Protein AF-A0A9E2NEE9-F1 (afdb_monomer_lite)

Sequence (116 aa):
MSPKAWRWRVVLLTLLVITVLTLVMWMADAMGASRTLINAFFLVASIAGYALIGMVCRTSNYPDYFVAGRRIPAPFNGMATAADWMSAASFIGLTGLLLSEGLLGNGEHAGGMVYV

Secondary structure (DSSP, 8-state):
----HHHHHHHHHHHHHHHHHHHHHHHHHHTT--HHHHHHHHHHHHHHHHHHHHHHT----HHHHHHGGG-S-HHHHHHHHHHHH--HHHHHHHHHHHHHH-SS--SSS---GGG-

Structure (mmCIF, N/CA/C/O backbone):
data_AF-A0A9E2NEE9-F1
#
_entry.id   AF-A0A9E2NEE9-F1
#
loop_
_atom_site.group_PDB
_atom_site.id
_atom_site.type_symbol
_atom_site.label_atom_id
_atom_site.label_alt_id
_atom_site.label_comp_id
_atom_site.label_asym_id
_atom_site.label_entity_id
_atom_site.label_seq_id
_atom_site.pdbx_PDB_ins_code
_atom_site.Cartn_x
_atom_site.Cartn_y
_atom_site.Cartn_z
_atom_site.occupancy
_atom_site.B_iso_or_equiv
_atom_site.auth_seq_id
_atom_site.auth_comp_id
_atom_site.auth_asym_id
_atom_site.auth_atom_id
_atom_site.pdbx_PDB_model_num
ATOM 1 N N . MET A 1 1 ? 3.606 -13.435 25.336 1.00 50.03 1 MET A N 1
ATOM 2 C CA . MET A 1 1 ? 2.394 -13.263 24.499 1.00 50.03 1 MET A CA 1
ATOM 3 C C . MET A 1 1 ? 2.644 -13.969 23.172 1.00 50.03 1 MET A C 1
ATOM 5 O O . MET A 1 1 ? 3.488 -13.501 22.421 1.00 50.03 1 MET A O 1
ATOM 9 N N . SER A 1 2 ? 2.016 -15.119 22.901 1.00 54.81 2 SER A N 1
ATOM 10 C CA . SER A 1 2 ? 2.199 -15.796 21.609 1.00 54.81 2 SER A CA 1
ATOM 11 C C . SER A 1 2 ? 1.538 -14.961 20.501 1.00 54.81 2 SER A C 1
ATOM 13 O O . SER A 1 2 ? 0.390 -14.530 20.661 1.00 54.81 2 SER A O 1
ATOM 15 N N . PRO A 1 3 ? 2.223 -14.669 19.381 1.00 56.09 3 PRO A N 1
ATOM 16 C CA . PRO A 1 3 ? 1.563 -14.044 18.245 1.00 56.09 3 PRO A CA 1
ATOM 17 C C . PRO A 1 3 ? 0.429 -14.971 17.789 1.00 56.09 3 PRO A C 1
ATOM 19 O O . PRO A 1 3 ? 0.688 -16.100 17.377 1.00 56.09 3 PRO A O 1
ATOM 22 N N . LYS A 1 4 ? -0.836 -14.532 17.889 1.00 70.94 4 LYS A N 1
ATOM 23 C CA . LYS A 1 4 ? -1.980 -15.317 17.391 1.00 70.94 4 LYS A CA 1
ATOM 24 C C . LYS A 1 4 ? -1.709 -15.690 15.930 1.00 70.94 4 LYS A C 1
ATOM 26 O O . LYS A 1 4 ? -1.569 -14.794 15.098 1.00 70.94 4 LYS A O 1
ATOM 31 N N . ALA A 1 5 ? -1.671 -16.990 15.627 1.00 70.75 5 ALA A N 1
ATOM 32 C CA . ALA A 1 5 ? -1.327 -17.549 14.312 1.00 70.75 5 ALA A CA 1
ATOM 33 C C . ALA A 1 5 ? -2.109 -16.923 13.137 1.00 70.75 5 ALA A C 1
ATOM 35 O O . ALA A 1 5 ? -1.609 -16.855 12.019 1.00 70.75 5 ALA A O 1
ATOM 36 N N . TRP A 1 6 ? -3.306 -16.392 13.403 1.00 74.00 6 TRP A N 1
ATOM 37 C CA . TRP A 1 6 ? -4.105 -15.590 12.474 1.00 74.00 6 TRP A CA 1
ATOM 38 C C . TRP A 1 6 ? -3.338 -14.423 11.825 1.00 74.00 6 TRP A C 1
ATOM 40 O O . TRP A 1 6 ? -3.477 -14.193 10.629 1.00 74.00 6 TRP A O 1
ATOM 50 N N . ARG A 1 7 ? -2.491 -13.709 12.579 1.00 75.88 7 ARG A N 1
ATOM 51 C CA . ARG A 1 7 ? -1.750 -12.541 12.065 1.00 75.88 7 ARG A CA 1
ATOM 52 C C . ARG A 1 7 ? -0.741 -12.942 10.992 1.00 75.88 7 ARG A C 1
ATOM 54 O O . ARG A 1 7 ? -0.665 -12.297 9.955 1.00 75.88 7 ARG A O 1
ATOM 61 N N . TRP A 1 8 ? -0.026 -14.040 11.221 1.00 81.19 8 TRP A N 1
ATOM 62 C CA . TRP A 1 8 ? 0.914 -14.588 10.246 1.00 81.19 8 TRP A CA 1
ATOM 63 C C . TRP A 1 8 ? 0.205 -15.124 9.012 1.00 81.19 8 TRP A C 1
ATOM 65 O O . TRP A 1 8 ? 0.701 -14.932 7.913 1.00 81.19 8 TRP A O 1
ATOM 75 N N . ARG A 1 9 ? -0.991 -15.707 9.162 1.00 86.25 9 ARG A N 1
ATOM 76 C CA . ARG A 1 9 ? -1.807 -16.109 8.008 1.00 86.25 9 ARG A CA 1
ATOM 77 C C . ARG A 1 9 ? -2.167 -14.917 7.128 1.00 86.25 9 ARG A C 1
ATOM 79 O O . ARG A 1 9 ? -2.009 -15.021 5.924 1.00 86.25 9 ARG A O 1
ATOM 86 N N . VAL A 1 10 ? -2.589 -13.790 7.706 1.00 84.25 10 VAL A N 1
ATOM 87 C CA . VAL A 1 10 ? -2.891 -12.577 6.926 1.00 84.25 10 VAL A CA 1
ATOM 88 C C . VAL A 1 10 ? -1.645 -12.071 6.201 1.00 84.25 10 VAL A C 1
ATOM 90 O O . VAL A 1 10 ? -1.708 -11.844 5.003 1.00 84.25 10 VAL A O 1
ATOM 93 N N . VAL A 1 11 ? -0.503 -11.971 6.887 1.00 86.06 11 VAL A N 1
ATOM 94 C CA . VAL A 1 11 ? 0.760 -11.538 6.260 1.00 86.06 11 VAL A CA 1
ATOM 95 C C . VAL A 1 11 ? 1.162 -12.468 5.114 1.00 86.06 11 VAL A C 1
ATOM 97 O O . VAL A 1 11 ? 1.463 -12.000 4.022 1.00 86.06 11 VAL A O 1
ATOM 100 N N . LEU A 1 12 ? 1.124 -13.782 5.340 1.00 91.56 12 LEU A N 1
ATOM 101 C CA . LEU A 1 12 ? 1.467 -14.780 4.328 1.00 91.56 12 LEU A CA 1
ATOM 102 C C . LEU A 1 12 ? 0.497 -14.756 3.146 1.00 91.56 12 LEU A C 1
ATOM 104 O O . LEU A 1 12 ? 0.938 -14.890 2.012 1.00 91.56 12 LEU A O 1
ATOM 108 N N . LEU A 1 13 ? -0.799 -14.545 3.390 1.00 92.94 13 LEU A N 1
ATOM 109 C CA . LEU A 1 13 ? -1.793 -14.381 2.330 1.00 92.94 13 LEU A CA 1
ATOM 110 C C . LEU A 1 13 ? -1.526 -13.118 1.512 1.00 92.94 13 LEU A C 1
ATOM 112 O O . LEU A 1 13 ? -1.553 -13.186 0.289 1.00 92.94 13 LEU A O 1
ATOM 116 N N . THR A 1 14 ? -1.220 -11.988 2.153 1.00 89.94 14 THR A N 1
ATOM 117 C CA . THR A 1 14 ? -0.886 -10.749 1.439 1.00 89.94 14 THR A CA 1
ATOM 118 C C . THR A 1 14 ? 0.374 -10.919 0.594 1.00 89.94 14 THR A C 1
ATOM 120 O O . THR A 1 14 ? 0.380 -10.543 -0.575 1.00 89.94 14 THR A O 1
ATOM 123 N N . LEU A 1 15 ? 1.424 -11.531 1.151 1.00 93.75 15 LEU A N 1
ATOM 124 C CA . LEU A 1 15 ? 2.655 -11.823 0.412 1.00 93.75 15 LEU A CA 1
ATOM 125 C C . LEU A 1 15 ? 2.390 -12.767 -0.764 1.00 93.75 15 LEU A C 1
ATOM 127 O O . LEU A 1 15 ? 2.827 -12.481 -1.873 1.00 93.75 15 LEU A O 1
ATOM 131 N N . LEU A 1 16 ? 1.614 -13.833 -0.549 1.00 96.06 16 LEU A N 1
ATOM 132 C CA . LEU A 1 16 ? 1.218 -14.762 -1.604 1.00 96.06 16 LEU A CA 1
ATOM 133 C C . LEU A 1 16 ? 0.449 -14.049 -2.720 1.00 96.06 16 LEU A C 1
ATOM 135 O O . LEU A 1 16 ? 0.753 -14.265 -3.887 1.00 96.06 16 LEU A O 1
ATOM 139 N N . VAL A 1 17 ? -0.511 -13.184 -2.385 1.00 95.31 17 VAL A N 1
ATOM 140 C CA . VAL A 1 17 ? -1.277 -12.409 -3.375 1.00 95.31 17 VAL A CA 1
ATOM 141 C C . VAL A 1 17 ? -0.357 -11.504 -4.190 1.00 95.31 17 VAL A C 1
ATOM 143 O O . VAL A 1 17 ? -0.481 -11.478 -5.411 1.00 95.31 17 VAL A O 1
ATOM 146 N N . ILE A 1 18 ? 0.589 -10.810 -3.548 1.00 94.06 18 ILE A N 1
ATOM 147 C CA . ILE A 1 18 ? 1.564 -9.965 -4.252 1.00 94.06 18 ILE A CA 1
ATOM 148 C C . ILE A 1 18 ? 2.426 -10.817 -5.187 1.00 94.06 18 ILE A C 1
ATOM 150 O O . ILE A 1 18 ? 2.566 -10.474 -6.357 1.00 94.06 18 ILE A O 1
ATOM 154 N N . THR A 1 19 ? 2.962 -11.943 -4.712 1.00 95.75 19 THR A N 1
ATOM 155 C CA . THR A 1 19 ? 3.790 -12.839 -5.532 1.00 95.75 19 THR A CA 1
ATOM 156 C C . THR A 1 19 ? 3.010 -13.439 -6.699 1.00 95.75 19 THR A C 1
ATOM 158 O O . THR A 1 19 ? 3.514 -13.504 -7.815 1.00 95.75 19 THR A O 1
ATOM 161 N N . VAL A 1 20 ? 1.767 -13.865 -6.482 1.00 96.81 20 VAL A N 1
ATOM 162 C CA . VAL A 1 20 ? 0.921 -14.387 -7.561 1.00 96.81 20 VAL A CA 1
ATOM 163 C C . VAL A 1 20 ? 0.627 -13.287 -8.576 1.00 96.81 20 VAL A C 1
ATOM 165 O O . VAL A 1 20 ? 0.759 -13.521 -9.774 1.00 96.81 20 VAL A O 1
ATOM 168 N N . LEU A 1 21 ? 0.288 -12.080 -8.120 1.00 94.88 21 LEU A N 1
ATOM 169 C CA . LEU A 1 21 ? 0.030 -10.947 -9.003 1.00 94.88 21 LEU A CA 1
ATOM 170 C C . LEU A 1 21 ? 1.249 -10.623 -9.872 1.00 94.88 21 LEU A C 1
ATOM 172 O O . LEU A 1 21 ? 1.101 -10.451 -11.081 1.00 94.88 21 LEU A O 1
ATOM 176 N N . THR A 1 22 ? 2.450 -10.573 -9.290 1.00 93.75 22 THR A N 1
ATOM 177 C CA . THR A 1 22 ? 3.672 -10.287 -10.053 1.00 93.75 22 THR A CA 1
ATOM 178 C C . THR A 1 22 ? 3.983 -11.387 -11.061 1.00 93.75 22 THR A C 1
ATOM 180 O O . THR A 1 22 ? 4.337 -11.067 -12.193 1.00 93.75 22 THR A O 1
ATOM 183 N N . LEU A 1 23 ? 3.791 -12.661 -10.708 1.00 96.31 23 LEU A N 1
ATOM 184 C CA . LEU A 1 23 ? 3.970 -13.782 -11.637 1.00 96.31 23 LEU A CA 1
ATOM 185 C C . LEU A 1 23 ? 2.963 -13.747 -12.792 1.00 96.31 23 LEU A C 1
ATOM 187 O O . LEU A 1 23 ? 3.338 -14.009 -13.932 1.00 96.31 23 LEU A O 1
ATOM 191 N N . VAL A 1 24 ? 1.706 -13.387 -12.521 1.00 95.44 24 VAL A N 1
ATOM 192 C CA . VAL A 1 24 ? 0.679 -13.232 -13.563 1.00 95.44 24 VAL A CA 1
ATOM 193 C C . VAL A 1 24 ? 1.032 -12.082 -14.504 1.00 95.44 24 VAL A C 1
ATOM 195 O O . VAL A 1 24 ? 0.938 -12.246 -15.718 1.00 95.44 24 VAL A O 1
ATOM 198 N N . MET A 1 25 ? 1.477 -10.940 -13.975 1.00 94.25 25 MET A N 1
ATOM 199 C CA . MET A 1 25 ? 1.884 -9.801 -14.807 1.00 94.25 25 MET A CA 1
ATOM 200 C C . MET A 1 25 ? 3.149 -10.102 -15.614 1.00 94.25 25 MET A C 1
ATOM 202 O O . MET A 1 25 ? 3.226 -9.741 -16.784 1.00 94.25 25 MET A O 1
ATOM 206 N N . TRP A 1 26 ? 4.112 -10.808 -15.021 1.00 94.25 26 TRP A N 1
ATOM 207 C CA . TRP A 1 26 ? 5.304 -11.274 -15.724 1.00 94.25 26 TRP A CA 1
ATOM 208 C C . TRP A 1 26 ? 4.955 -12.251 -16.852 1.00 94.25 26 TRP A C 1
ATOM 210 O O . TRP A 1 26 ? 5.465 -12.116 -17.960 1.00 94.25 26 TRP A O 1
ATOM 220 N N . MET A 1 27 ? 4.037 -13.189 -16.607 1.00 95.25 27 MET A N 1
ATOM 221 C CA . MET A 1 27 ? 3.539 -14.093 -17.644 1.00 95.25 27 MET A CA 1
ATOM 222 C C . MET A 1 27 ? 2.815 -13.327 -18.757 1.00 95.25 27 MET A C 1
ATOM 224 O O . MET A 1 27 ? 3.022 -13.615 -19.931 1.00 95.25 27 MET A O 1
ATOM 228 N N . ALA A 1 28 ? 1.998 -12.329 -18.410 1.00 93.75 28 ALA A N 1
ATOM 229 C CA . ALA A 1 28 ? 1.323 -11.491 -19.396 1.00 93.75 28 ALA A CA 1
ATOM 230 C C . ALA A 1 28 ? 2.329 -10.751 -20.297 1.00 93.75 28 ALA A C 1
ATOM 232 O O . ALA A 1 28 ? 2.162 -10.749 -21.516 1.00 93.75 28 ALA A O 1
ATOM 233 N N . ASP A 1 29 ? 3.395 -10.189 -19.721 1.00 94.38 29 ASP A N 1
ATOM 234 C CA . ASP A 1 29 ? 4.494 -9.568 -20.475 1.00 94.38 29 ASP A CA 1
ATOM 235 C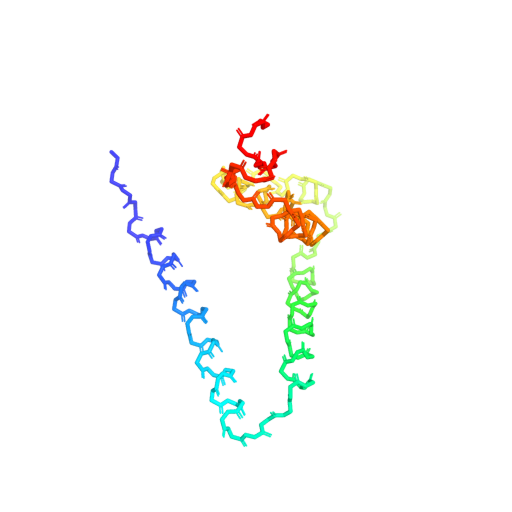 C . ASP A 1 29 ? 5.212 -10.594 -21.373 1.00 94.38 29 ASP A C 1
ATOM 237 O O . ASP A 1 29 ? 5.414 -10.347 -22.562 1.00 94.38 29 ASP A O 1
ATOM 241 N N . ALA A 1 30 ? 5.494 -11.796 -20.854 1.00 93.31 30 ALA A N 1
ATOM 242 C CA . ALA A 1 30 ? 6.114 -12.886 -21.614 1.00 93.31 30 ALA A CA 1
ATOM 243 C C . ALA A 1 30 ? 5.244 -13.382 -22.786 1.00 93.31 30 ALA A C 1
ATOM 245 O O . ALA A 1 30 ? 5.770 -13.802 -23.816 1.00 93.31 30 ALA A O 1
ATOM 246 N N . MET A 1 31 ? 3.918 -13.300 -22.657 1.00 95.19 31 MET A N 1
ATOM 247 C CA . MET A 1 31 ? 2.952 -13.602 -23.720 1.00 95.19 31 MET A CA 1
ATOM 248 C C . MET A 1 31 ? 2.782 -12.453 -24.733 1.00 95.19 31 MET A C 1
ATOM 250 O O . MET A 1 31 ? 1.960 -12.560 -25.644 1.00 95.19 31 MET A O 1
ATOM 254 N N . GLY A 1 32 ? 3.546 -11.364 -24.600 1.00 92.94 32 GLY A N 1
ATOM 255 C C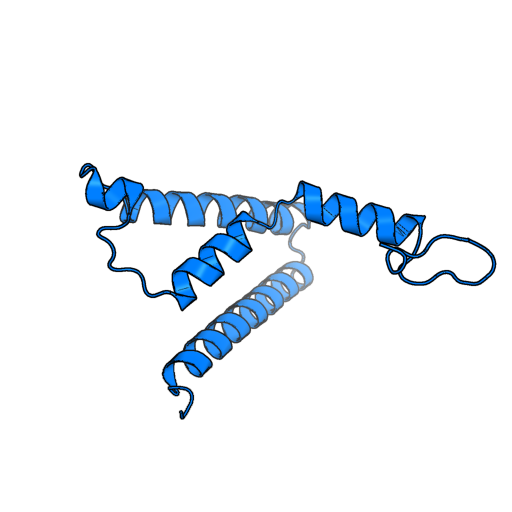A . GLY A 1 32 ? 3.532 -10.227 -25.520 1.00 92.94 32 GLY A CA 1
ATOM 256 C C . GLY A 1 32 ? 2.492 -9.152 -25.193 1.00 92.94 32 GLY A C 1
ATOM 257 O O . GLY A 1 32 ? 2.141 -8.365 -26.076 1.00 92.94 32 GLY A O 1
ATOM 258 N N . ALA A 1 33 ? 1.976 -9.095 -23.958 1.00 91.81 33 ALA A N 1
ATOM 259 C CA . ALA A 1 33 ? 1.109 -7.995 -23.540 1.00 91.81 33 ALA A CA 1
ATOM 260 C C . ALA A 1 33 ? 1.844 -6.649 -23.641 1.00 91.81 33 ALA A C 1
ATOM 262 O O . ALA A 1 33 ? 3.030 -6.528 -23.341 1.00 91.81 33 ALA A O 1
ATOM 263 N N . SER A 1 34 ? 1.132 -5.600 -24.056 1.00 93.56 34 SER A N 1
AT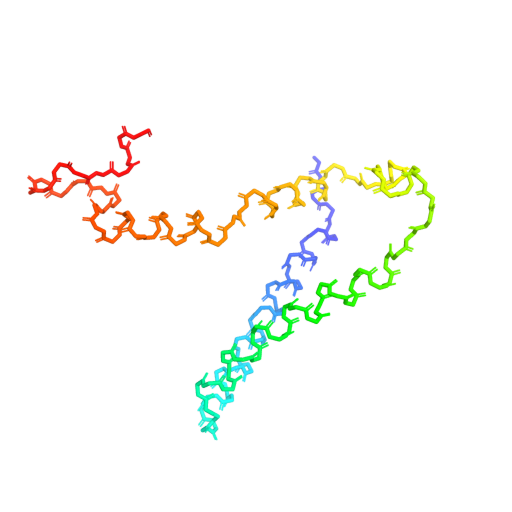OM 264 C CA . SER A 1 34 ? 1.747 -4.281 -24.172 1.00 93.56 34 SER A CA 1
ATOM 265 C C . SER A 1 34 ? 2.036 -3.685 -22.791 1.00 93.56 34 SER A C 1
ATOM 267 O O . SER A 1 34 ? 1.210 -3.742 -21.876 1.00 93.56 34 SER A O 1
ATOM 269 N N . ARG A 1 35 ? 3.193 -3.024 -22.656 1.00 91.44 35 ARG A N 1
ATOM 270 C CA . ARG A 1 35 ? 3.591 -2.309 -21.427 1.00 91.44 35 ARG A CA 1
ATOM 271 C C . ARG A 1 35 ? 2.534 -1.296 -20.982 1.00 91.44 35 ARG A C 1
ATOM 273 O O . ARG A 1 35 ? 2.289 -1.133 -19.792 1.00 91.44 35 ARG A O 1
ATOM 280 N N . THR A 1 36 ? 1.872 -0.647 -21.941 1.00 93.88 36 THR A N 1
ATOM 281 C CA . THR A 1 36 ? 0.770 0.285 -21.676 1.00 93.88 36 THR A CA 1
ATOM 282 C C . THR A 1 36 ? -0.400 -0.401 -20.982 1.00 93.88 36 THR A C 1
ATOM 284 O O . THR A 1 36 ? -0.954 0.168 -20.047 1.00 93.88 36 THR A O 1
ATOM 287 N N . LEU A 1 37 ? -0.763 -1.618 -21.396 1.00 92.75 37 LEU A N 1
ATOM 288 C CA . LEU A 1 37 ? -1.867 -2.366 -20.796 1.00 92.75 37 LEU A CA 1
ATOM 289 C C . LEU A 1 37 ? -1.524 -2.800 -19.368 1.00 92.75 37 LEU A C 1
ATOM 291 O O . LEU A 1 37 ? -2.352 -2.637 -18.476 1.00 92.75 37 LEU A O 1
ATOM 295 N N . ILE A 1 38 ? -0.292 -3.258 -19.132 1.00 92.69 38 ILE A N 1
ATOM 296 C CA . ILE A 1 38 ? 0.190 -3.611 -17.787 1.00 92.69 38 ILE A CA 1
ATOM 297 C C . ILE A 1 38 ? 0.152 -2.383 -16.863 1.00 92.69 38 ILE A C 1
ATOM 299 O O . ILE A 1 38 ? -0.402 -2.446 -15.766 1.00 92.69 38 ILE A O 1
ATOM 303 N N . ASN A 1 39 ? 0.662 -1.236 -17.317 1.00 92.94 39 ASN A N 1
ATOM 304 C CA . ASN A 1 39 ? 0.636 0.004 -16.535 1.00 92.94 39 ASN A CA 1
ATOM 305 C C . ASN A 1 39 ? -0.799 0.489 -16.271 1.00 92.94 39 ASN A C 1
ATOM 307 O O . ASN A 1 39 ? -1.137 0.870 -15.148 1.00 92.94 39 ASN A O 1
ATOM 311 N N . ALA A 1 40 ? -1.659 0.446 -17.292 1.00 94.50 40 ALA A N 1
ATOM 312 C CA . ALA A 1 40 ? -3.062 0.820 -17.170 1.00 94.50 40 ALA A CA 1
ATOM 313 C C . ALA A 1 40 ? -3.810 -0.096 -16.194 1.00 94.50 40 ALA A C 1
ATOM 315 O O . ALA A 1 40 ? -4.637 0.389 -15.426 1.00 94.50 40 ALA A O 1
ATOM 316 N N . PHE A 1 41 ? -3.491 -1.393 -16.170 1.00 94.69 41 PHE A N 1
ATOM 317 C CA . PHE A 1 41 ? -4.065 -2.334 -15.215 1.00 94.69 41 PHE A CA 1
ATOM 318 C C . PHE A 1 41 ? -3.784 -1.907 -13.771 1.00 94.69 41 PHE A C 1
ATOM 320 O O . PHE A 1 41 ? -4.727 -1.799 -12.992 1.00 94.69 41 PHE A O 1
ATOM 327 N N . PHE A 1 42 ? -2.535 -1.591 -13.411 1.00 92.94 42 PHE A N 1
ATOM 328 C CA . PHE A 1 42 ? -2.212 -1.157 -12.043 1.00 92.94 42 PHE A CA 1
ATOM 329 C C . PHE A 1 42 ? -2.929 0.141 -11.647 1.00 92.94 42 PHE A C 1
ATOM 331 O O . PHE A 1 42 ? -3.420 0.262 -10.520 1.00 92.94 42 PHE A O 1
ATOM 338 N N . LEU A 1 43 ? -3.042 1.092 -12.576 1.00 94.00 43 LEU A N 1
ATOM 339 C CA . LEU A 1 43 ? -3.765 2.343 -12.349 1.00 94.00 43 LEU A CA 1
ATOM 340 C C . LEU A 1 43 ? -5.271 2.110 -12.152 1.00 94.00 43 LEU A C 1
ATOM 342 O O . LEU A 1 43 ? -5.859 2.577 -11.180 1.00 94.00 43 LEU A O 1
ATOM 346 N N . VAL A 1 44 ? -5.908 1.378 -13.064 1.00 96.50 44 VAL A N 1
ATOM 347 C CA . VAL A 1 44 ? -7.360 1.166 -13.030 1.00 96.50 44 VAL A CA 1
ATOM 348 C C . VAL A 1 44 ? -7.750 0.250 -11.875 1.00 96.50 44 VAL A C 1
ATOM 350 O O . VAL A 1 44 ? -8.719 0.541 -11.177 1.00 96.50 44 VAL A O 1
ATOM 353 N N . ALA A 1 45 ? -6.993 -0.821 -11.627 1.00 94.88 45 ALA A N 1
ATOM 354 C CA . ALA A 1 45 ? -7.275 -1.761 -10.546 1.00 94.88 45 ALA A CA 1
ATOM 355 C C . ALA A 1 45 ? -7.209 -1.089 -9.168 1.00 94.88 45 ALA A C 1
ATOM 357 O O . ALA A 1 45 ? -8.063 -1.352 -8.322 1.00 94.88 45 ALA A O 1
ATOM 358 N N . SER A 1 46 ? -6.242 -0.193 -8.945 1.00 92.56 46 SER A N 1
ATOM 359 C CA . SER A 1 46 ? -6.134 0.542 -7.679 1.00 92.56 46 SER A CA 1
ATOM 360 C C . SER A 1 46 ? -7.302 1.513 -7.474 1.00 92.56 46 SER A C 1
ATOM 362 O O . SER A 1 46 ? -7.946 1.471 -6.423 1.00 92.56 46 SER A O 1
ATOM 364 N N . ILE A 1 47 ? -7.651 2.314 -8.486 1.00 96.12 47 ILE A N 1
ATOM 365 C CA . ILE A 1 47 ? -8.810 3.223 -8.429 1.00 96.12 47 ILE A CA 1
ATOM 366 C C . ILE A 1 47 ? -10.111 2.440 -8.206 1.00 96.12 47 ILE A C 1
ATOM 368 O O . ILE A 1 47 ? -10.888 2.767 -7.307 1.00 96.12 47 ILE A O 1
ATOM 372 N N . ALA A 1 48 ? -10.340 1.389 -8.996 1.00 97.12 48 ALA A N 1
ATOM 373 C CA . ALA A 1 48 ? -11.538 0.562 -8.901 1.00 97.12 48 ALA A CA 1
ATOM 374 C C . ALA A 1 48 ? -11.644 -0.133 -7.536 1.00 97.12 48 ALA A C 1
ATOM 376 O O . ALA A 1 48 ? -12.732 -0.189 -6.963 1.00 97.12 48 ALA A O 1
ATOM 377 N N . GLY A 1 49 ? -10.522 -0.609 -6.988 1.00 95.75 49 GLY A N 1
ATOM 378 C CA . GLY A 1 49 ? -10.464 -1.209 -5.657 1.00 95.75 49 GLY A CA 1
ATOM 379 C C . GLY A 1 49 ? -10.926 -0.241 -4.568 1.00 95.75 49 GLY A C 1
ATOM 380 O O . GLY A 1 49 ? -11.826 -0.573 -3.795 1.00 95.75 49 GLY A O 1
ATOM 381 N N . TYR A 1 50 ? -10.382 0.979 -4.540 1.00 93.62 50 TYR A N 1
ATOM 382 C CA . TYR A 1 50 ? -10.796 1.990 -3.560 1.00 93.62 50 TYR A CA 1
ATOM 383 C C . TYR A 1 50 ? -12.245 2.442 -3.752 1.00 93.62 50 TYR A C 1
ATOM 385 O O . TYR A 1 50 ? -12.976 2.575 -2.768 1.00 93.62 50 TYR A O 1
ATOM 393 N N . ALA A 1 51 ? -12.692 2.618 -4.997 1.00 96.44 51 ALA A N 1
ATOM 394 C CA . ALA A 1 51 ? -14.079 2.961 -5.294 1.00 96.44 51 ALA A CA 1
ATOM 395 C C . ALA A 1 51 ? -15.053 1.873 -4.811 1.00 96.44 51 ALA A C 1
ATOM 397 O O . ALA A 1 51 ? -16.066 2.184 -4.181 1.00 96.44 51 ALA A O 1
ATOM 398 N N . LEU A 1 52 ? -14.730 0.597 -5.042 1.00 97.56 52 LEU A N 1
ATOM 399 C CA . LEU A 1 52 ? -15.533 -0.534 -4.580 1.00 97.56 52 LEU A CA 1
ATOM 400 C C . LEU A 1 52 ? -15.603 -0.585 -3.049 1.00 97.56 52 LEU A C 1
ATOM 402 O O . LEU A 1 52 ? -16.695 -0.727 -2.498 1.00 97.56 52 LEU A O 1
ATOM 406 N N . ILE A 1 53 ? -14.466 -0.418 -2.364 1.00 94.69 53 ILE A N 1
ATOM 407 C CA . ILE A 1 53 ? -14.422 -0.357 -0.895 1.00 94.69 53 ILE A CA 1
ATOM 408 C C . ILE A 1 53 ? -15.298 0.796 -0.391 1.00 94.69 53 ILE A C 1
ATOM 410 O O . ILE A 1 53 ? -16.112 0.590 0.505 1.00 94.69 53 ILE A O 1
ATOM 414 N N . GLY A 1 54 ? -15.193 1.984 -0.992 1.00 93.88 54 GLY A N 1
ATOM 415 C CA . GLY A 1 54 ? -16.018 3.141 -0.636 1.00 93.88 54 GLY A CA 1
ATOM 416 C C . GLY A 1 54 ? -17.517 2.893 -0.830 1.00 93.88 54 GLY A C 1
ATOM 417 O O . GLY A 1 54 ? -18.314 3.244 0.039 1.00 93.88 54 GLY A O 1
ATOM 418 N N . MET A 1 55 ? -17.912 2.234 -1.924 1.00 95.81 55 MET A N 1
ATOM 419 C CA . MET A 1 55 ? -19.316 1.895 -2.178 1.00 95.81 55 MET A CA 1
ATOM 420 C C . MET A 1 55 ? -19.871 0.873 -1.181 1.00 95.81 55 MET A C 1
ATOM 422 O O . MET A 1 55 ? -20.998 1.037 -0.712 1.00 95.81 55 MET A O 1
ATOM 426 N N . VAL A 1 56 ? -19.096 -0.161 -0.838 1.00 95.94 56 VAL A N 1
ATOM 427 C CA . VAL A 1 56 ? -19.512 -1.204 0.118 1.00 95.94 56 VAL A CA 1
ATOM 428 C C . VAL A 1 56 ? -19.535 -0.671 1.554 1.00 95.94 56 VAL A C 1
ATOM 430 O O . VAL A 1 56 ? -20.431 -1.017 2.321 1.00 95.94 56 VAL A O 1
ATOM 433 N N . CYS A 1 57 ? -18.594 0.202 1.914 1.00 92.94 57 CYS A N 1
ATOM 434 C CA . CYS A 1 57 ? -18.446 0.749 3.265 1.00 92.94 57 CYS A CA 1
ATOM 435 C C . CYS A 1 57 ? -19.192 2.078 3.491 1.00 92.94 57 CYS A C 1
ATOM 437 O O . CYS A 1 57 ? -18.980 2.726 4.519 1.00 92.94 57 CYS A O 1
ATOM 439 N N . ARG A 1 58 ? -20.052 2.509 2.558 1.00 93.44 58 ARG A N 1
ATOM 440 C CA . ARG A 1 58 ? -20.787 3.780 2.663 1.00 93.44 58 ARG A CA 1
ATOM 441 C C . ARG A 1 58 ? -21.677 3.822 3.913 1.00 93.44 58 ARG A C 1
ATOM 443 O O . ARG A 1 58 ? -22.374 2.859 4.222 1.00 93.44 58 ARG A O 1
ATOM 450 N N . THR A 1 59 ? -21.701 4.960 4.605 1.00 93.69 59 THR A N 1
ATOM 451 C CA . THR A 1 59 ? -22.533 5.175 5.801 1.00 93.69 59 THR A CA 1
ATOM 452 C C . THR A 1 59 ? -23.105 6.590 5.838 1.00 93.69 59 THR A C 1
ATOM 454 O O . THR A 1 59 ? -22.472 7.533 5.370 1.00 93.69 59 THR A O 1
ATOM 457 N N . SER A 1 60 ? -24.308 6.729 6.398 1.00 93.19 60 SER A N 1
ATOM 458 C CA . SER A 1 60 ? -24.999 8.010 6.624 1.00 93.19 60 SER A CA 1
ATOM 459 C C . SER A 1 60 ? -24.944 8.458 8.090 1.00 93.19 60 SER A C 1
ATOM 461 O O . SER A 1 60 ? -25.400 9.549 8.421 1.00 93.19 60 SER A O 1
ATOM 463 N N . ASN A 1 61 ? -24.406 7.618 8.980 1.00 94.94 61 ASN A N 1
ATOM 464 C CA . ASN A 1 61 ? -24.361 7.881 10.414 1.00 94.94 61 ASN A CA 1
ATOM 465 C C . ASN A 1 61 ? -23.072 8.619 10.789 1.00 94.94 61 ASN A C 1
ATOM 467 O O . ASN A 1 61 ? -21.973 8.116 10.556 1.00 94.94 61 ASN A O 1
ATOM 471 N N . TYR A 1 62 ? -23.201 9.757 11.474 1.00 94.06 62 TYR A N 1
ATOM 472 C CA . TYR A 1 62 ? -22.069 10.566 11.945 1.00 94.06 62 TYR A CA 1
ATOM 473 C C . TYR A 1 62 ? -21.002 9.771 12.738 1.00 94.06 62 TYR A C 1
ATOM 475 O O . TYR A 1 62 ? -19.825 9.831 12.375 1.00 94.06 62 TYR A O 1
ATOM 483 N N . PRO A 1 63 ? -21.343 8.979 13.780 1.00 92.88 63 PRO A N 1
ATOM 484 C CA . PRO A 1 63 ? -20.327 8.247 14.544 1.00 92.88 63 PRO A CA 1
ATOM 485 C C . PRO A 1 63 ? -19.631 7.140 13.735 1.00 92.88 63 PRO A C 1
ATOM 487 O O . PRO A 1 63 ? -18.476 6.807 14.005 1.00 92.88 63 PRO A O 1
ATOM 490 N N . ASP A 1 64 ? -20.293 6.575 12.727 1.00 92.50 64 ASP A N 1
ATOM 491 C CA . ASP A 1 64 ? -19.665 5.600 11.834 1.00 92.50 64 ASP A CA 1
ATOM 492 C C . ASP A 1 64 ? -18.753 6.273 10.809 1.00 92.50 64 ASP A C 1
ATOM 494 O O . ASP A 1 64 ? -17.711 5.714 10.481 1.00 92.50 64 ASP A O 1
ATOM 498 N N . TYR A 1 65 ? -19.116 7.471 10.346 1.00 92.44 65 TYR A N 1
ATOM 499 C CA . TYR A 1 65 ? -18.346 8.229 9.364 1.00 92.44 65 TYR A CA 1
ATOM 500 C C . TYR A 1 65 ? -17.022 8.757 9.935 1.00 92.44 65 TYR A C 1
ATOM 502 O O . TYR A 1 65 ? -15.982 8.614 9.302 1.00 92.44 65 TYR A O 1
ATOM 510 N N . PHE A 1 66 ? -17.035 9.327 11.147 1.00 92.00 66 PHE A N 1
ATOM 511 C CA . PHE A 1 66 ? -15.843 9.977 11.714 1.00 92.00 66 PHE A CA 1
ATOM 512 C C . PHE A 1 66 ? -14.951 9.055 12.544 1.00 92.00 66 PHE A C 1
ATOM 514 O O . PHE A 1 66 ? -13.736 9.228 12.558 1.00 92.00 66 PHE A O 1
ATOM 521 N N . VAL A 1 67 ? -15.532 8.100 13.277 1.00 92.50 67 VAL A N 1
ATOM 522 C CA . VAL A 1 67 ? -14.770 7.268 14.228 1.00 92.50 67 VAL A CA 1
ATOM 523 C C . VAL A 1 67 ? -14.981 5.772 14.022 1.00 92.50 67 VAL A C 1
ATOM 525 O O . VAL A 1 67 ? -14.567 4.978 14.870 1.00 92.50 67 VAL A O 1
ATOM 528 N N . ALA A 1 68 ? -15.649 5.374 12.933 1.00 92.56 68 ALA A N 1
ATOM 529 C CA . ALA A 1 68 ? -16.007 3.985 12.649 1.00 92.56 68 ALA A CA 1
ATOM 530 C C . ALA A 1 68 ? -16.665 3.291 13.858 1.00 92.56 68 ALA A C 1
ATOM 532 O O . ALA A 1 68 ? -16.363 2.137 14.164 1.00 92.56 68 ALA A O 1
ATOM 533 N N . GLY A 1 69 ? -17.492 4.010 14.626 1.00 91.94 69 GLY A N 1
ATOM 534 C CA . GLY A 1 69 ? -18.121 3.488 15.845 1.00 91.94 69 GLY A CA 1
ATOM 535 C C . GLY A 1 69 ? -17.135 2.956 16.899 1.00 91.94 69 GLY A C 1
ATOM 536 O O . GLY A 1 69 ? -17.516 2.130 17.723 1.00 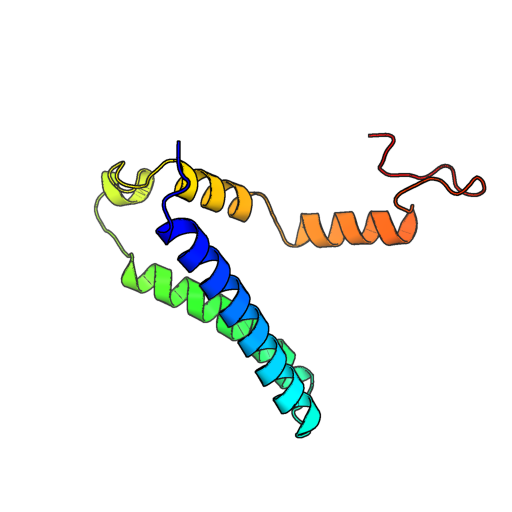91.94 69 GLY A O 1
ATOM 537 N N . ARG A 1 70 ? -15.859 3.377 16.859 1.00 92.81 70 ARG A N 1
ATOM 538 C CA . ARG A 1 70 ? -14.772 2.953 17.767 1.00 92.81 70 ARG A CA 1
ATOM 539 C C . ARG A 1 70 ? -14.526 1.437 17.797 1.00 92.81 70 ARG A C 1
ATOM 541 O O . ARG A 1 70 ? -13.977 0.918 18.767 1.00 92.81 70 ARG A O 1
ATOM 548 N N . ARG A 1 71 ? -14.907 0.725 16.730 1.00 91.88 71 ARG A N 1
ATOM 549 C CA . ARG A 1 71 ? -14.809 -0.744 16.645 1.00 91.88 71 ARG A CA 1
ATOM 550 C C . ARG A 1 71 ? -13.484 -1.259 16.078 1.00 91.88 71 ARG A C 1
ATOM 552 O O . ARG A 1 71 ? -13.214 -2.451 16.167 1.00 91.88 71 ARG A O 1
ATOM 559 N N . ILE A 1 72 ? -12.670 -0.388 15.473 1.00 90.75 72 ILE A N 1
ATOM 560 C CA . ILE A 1 72 ? -11.426 -0.776 14.797 1.00 90.75 72 ILE A CA 1
ATOM 561 C C . ILE A 1 72 ? -10.289 -0.950 15.822 1.00 90.75 72 ILE A C 1
ATOM 563 O O . ILE A 1 72 ? -9.963 0.005 16.531 1.00 90.75 72 ILE A O 1
ATOM 567 N N . PRO A 1 73 ? -9.650 -2.134 15.908 1.00 90.94 73 PRO A N 1
ATOM 568 C CA . PRO A 1 73 ? -8.535 -2.362 16.826 1.00 90.94 73 PRO A CA 1
ATOM 569 C C . PRO A 1 73 ? -7.291 -1.523 16.492 1.00 90.94 73 PRO A C 1
ATOM 571 O O . PRO A 1 73 ? -6.983 -1.285 15.323 1.00 90.94 73 PRO A O 1
ATOM 574 N N . ALA A 1 74 ? -6.507 -1.172 17.518 1.00 90.88 74 ALA A N 1
ATOM 575 C CA . ALA A 1 74 ? -5.320 -0.315 17.395 1.00 90.88 74 ALA A CA 1
ATOM 576 C C . ALA A 1 74 ? -4.316 -0.719 16.287 1.00 90.88 74 ALA A C 1
ATOM 578 O O . ALA A 1 74 ? -3.870 0.173 15.569 1.00 90.88 74 ALA A O 1
ATOM 579 N N . PRO A 1 75 ? -3.990 -2.012 16.059 1.00 88.44 75 PRO A N 1
ATOM 580 C CA . PRO A 1 75 ? -3.068 -2.386 14.984 1.00 88.44 75 PRO A CA 1
ATOM 581 C C . PRO A 1 75 ? -3.559 -2.010 13.580 1.00 88.44 75 PRO A C 1
ATOM 583 O O . PRO A 1 75 ? -2.751 -1.642 12.735 1.00 88.44 75 PRO A O 1
ATOM 586 N N . PHE A 1 76 ? -4.869 -2.087 13.322 1.00 88.56 76 PHE A N 1
ATOM 587 C CA . PHE A 1 76 ? -5.437 -1.734 12.017 1.00 88.56 76 PHE A CA 1
ATOM 588 C C . PHE A 1 76 ? -5.476 -0.222 11.810 1.00 88.56 76 PHE A C 1
ATOM 590 O O . PHE A 1 76 ? -5.158 0.235 10.719 1.00 88.56 76 PHE A O 1
ATOM 597 N N . ASN A 1 77 ? -5.771 0.547 12.864 1.00 91.62 77 ASN A N 1
ATOM 598 C CA . ASN A 1 77 ? -5.653 2.006 12.814 1.00 91.62 77 ASN A CA 1
ATOM 599 C C . ASN A 1 77 ? -4.206 2.433 12.545 1.00 91.62 77 ASN A C 1
ATOM 601 O O . ASN A 1 77 ? -3.978 3.267 11.683 1.00 91.62 77 ASN A O 1
ATOM 605 N N . GLY A 1 78 ? -3.225 1.805 13.206 1.00 92.00 78 GLY A N 1
ATOM 606 C CA . GLY A 1 78 ? -1.808 2.070 12.943 1.00 92.00 78 GLY A CA 1
ATOM 607 C C . GLY A 1 78 ? -1.403 1.784 11.492 1.00 92.00 78 GLY A C 1
ATOM 608 O O . GLY A 1 78 ? -0.691 2.584 10.895 1.00 92.00 78 GLY A O 1
ATOM 609 N N . MET A 1 79 ? -1.895 0.689 10.897 1.00 90.31 79 MET A N 1
ATOM 610 C CA . MET A 1 79 ? -1.670 0.396 9.472 1.00 90.31 79 MET A CA 1
ATOM 611 C C . MET A 1 79 ? -2.337 1.425 8.553 1.00 90.31 79 MET A C 1
ATOM 613 O O . MET A 1 79 ? -1.720 1.841 7.578 1.00 90.31 79 MET A O 1
ATOM 617 N N . ALA A 1 80 ? -3.562 1.857 8.865 1.00 90.56 80 ALA A N 1
ATOM 618 C CA . ALA A 1 80 ? -4.255 2.890 8.098 1.00 90.56 80 ALA A CA 1
ATOM 619 C C . ALA A 1 80 ? -3.509 4.234 8.156 1.00 90.56 80 ALA A C 1
ATOM 621 O O . ALA A 1 80 ? -3.282 4.842 7.117 1.00 90.56 80 ALA A O 1
ATOM 622 N N . THR A 1 81 ? -3.051 4.655 9.339 1.00 92.19 81 THR A N 1
ATOM 623 C CA . THR A 1 81 ? -2.235 5.868 9.501 1.00 92.19 81 THR A CA 1
ATOM 624 C C . THR A 1 81 ? -0.901 5.760 8.765 1.00 92.19 81 THR A C 1
ATOM 626 O O . THR A 1 81 ? -0.500 6.709 8.105 1.00 92.19 81 THR A O 1
ATOM 629 N N . ALA A 1 82 ? -0.217 4.613 8.834 1.00 90.00 82 ALA A N 1
ATOM 630 C CA . ALA A 1 82 ? 1.034 4.411 8.103 1.00 90.00 82 ALA A CA 1
ATOM 631 C C . ALA A 1 82 ? 0.834 4.472 6.578 1.00 90.00 82 ALA A C 1
ATOM 633 O O . ALA A 1 82 ? 1.685 5.007 5.872 1.00 90.00 82 ALA A O 1
ATOM 634 N N . ALA A 1 83 ? -0.288 3.944 6.078 1.00 88.94 83 ALA A N 1
ATOM 635 C CA . ALA A 1 83 ? -0.639 4.017 4.664 1.00 88.94 83 ALA A CA 1
ATOM 636 C C . ALA A 1 83 ? -0.971 5.453 4.225 1.00 88.94 83 ALA A C 1
ATOM 638 O O . ALA A 1 83 ? -0.494 5.882 3.181 1.00 88.94 83 ALA A O 1
ATOM 639 N N . ASP A 1 84 ? -1.732 6.198 5.031 1.00 90.00 84 ASP A N 1
ATOM 640 C CA . ASP A 1 84 ? -2.085 7.601 4.765 1.00 90.00 84 ASP A CA 1
ATOM 641 C C . ASP A 1 84 ? -0.861 8.533 4.804 1.00 90.00 84 ASP A C 1
ATOM 643 O O . ASP A 1 84 ? -0.762 9.490 4.040 1.00 90.00 84 ASP A O 1
ATOM 647 N N . TRP A 1 85 ? 0.126 8.212 5.647 1.00 86.75 85 TRP A N 1
ATOM 648 C CA . TRP A 1 85 ? 1.360 8.990 5.755 1.00 86.75 85 TRP A CA 1
ATOM 649 C C . TRP A 1 85 ? 2.248 8.902 4.503 1.00 86.75 85 TRP A C 1
ATOM 651 O O . TRP A 1 85 ? 3.036 9.811 4.233 1.00 86.75 85 TRP A O 1
ATOM 661 N N . MET A 1 86 ? 2.132 7.827 3.716 1.00 90.81 86 MET A N 1
ATOM 662 C CA . MET A 1 86 ? 2.959 7.618 2.528 1.00 90.81 86 MET A CA 1
ATOM 663 C C . MET A 1 86 ? 2.272 8.145 1.262 1.00 90.81 86 MET A C 1
ATOM 665 O O . MET A 1 86 ? 1.455 7.466 0.645 1.00 90.81 86 MET A O 1
ATOM 669 N N . SER A 1 87 ? 2.654 9.348 0.829 1.00 88.69 87 SER A N 1
ATOM 670 C CA . SER A 1 87 ? 2.225 9.917 -0.458 1.00 88.69 87 SER A CA 1
ATOM 671 C C . SER A 1 87 ? 3.174 9.543 -1.604 1.00 88.69 87 SER A C 1
ATOM 673 O O . SER A 1 87 ? 4.386 9.413 -1.413 1.00 88.69 87 SER A O 1
ATOM 675 N N . ALA A 1 88 ? 2.642 9.456 -2.830 1.00 86.12 88 ALA A N 1
ATOM 676 C CA . ALA A 1 88 ? 3.434 9.267 -4.048 1.00 86.12 88 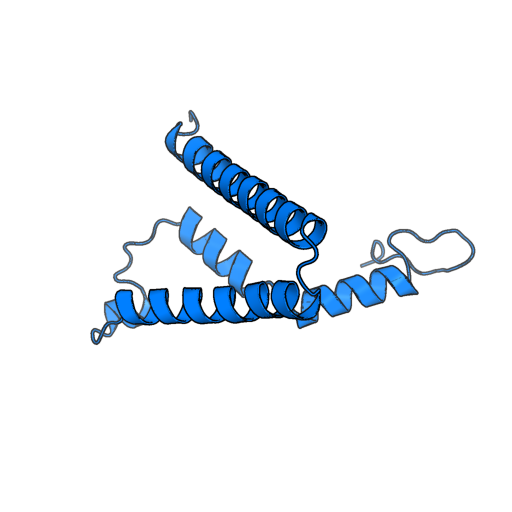ALA A CA 1
ATOM 677 C C . ALA A 1 88 ? 4.493 10.369 -4.231 1.00 86.12 88 ALA A C 1
ATOM 679 O O . ALA A 1 88 ? 5.608 10.087 -4.664 1.00 86.12 88 ALA A O 1
ATOM 680 N N . ALA A 1 89 ? 4.173 11.610 -3.848 1.00 89.00 89 ALA A N 1
ATOM 681 C CA . ALA A 1 89 ? 5.114 12.725 -3.910 1.00 89.00 89 ALA A CA 1
ATOM 682 C C . ALA A 1 89 ? 6.299 12.519 -2.957 1.00 89.00 89 ALA A C 1
ATOM 684 O O . ALA A 1 89 ? 7.443 12.698 -3.362 1.00 89.00 89 ALA A O 1
ATOM 685 N N . SER A 1 90 ? 6.034 12.078 -1.723 1.00 87.06 90 SER A N 1
ATOM 686 C CA . SER A 1 90 ? 7.075 11.777 -0.735 1.00 87.06 90 SER A CA 1
ATOM 687 C C . SER A 1 90 ? 7.977 10.637 -1.207 1.00 87.06 90 SER A C 1
ATOM 689 O O . SER A 1 90 ? 9.195 10.720 -1.072 1.00 87.06 90 SER A O 1
ATOM 691 N N . PHE A 1 91 ? 7.399 9.601 -1.821 1.00 87.94 91 PHE A N 1
ATOM 692 C CA . PHE A 1 91 ? 8.158 8.477 -2.368 1.00 87.94 91 PHE A CA 1
ATOM 693 C C . PHE A 1 91 ? 9.053 8.884 -3.548 1.00 87.94 91 PHE A C 1
ATOM 695 O O . PHE A 1 91 ? 10.240 8.551 -3.579 1.00 87.94 91 PHE A O 1
ATOM 702 N N . ILE A 1 92 ? 8.504 9.627 -4.513 1.00 88.81 92 ILE A N 1
ATOM 703 C CA . ILE A 1 92 ? 9.261 10.109 -5.675 1.00 88.81 92 ILE A CA 1
ATOM 704 C C . ILE A 1 92 ? 10.332 11.107 -5.229 1.00 88.81 92 ILE A C 1
ATOM 706 O O . ILE A 1 92 ? 11.462 11.023 -5.697 1.00 88.81 92 ILE A O 1
ATOM 710 N N . GLY A 1 93 ? 10.005 12.005 -4.296 1.00 88.44 93 GLY A N 1
ATOM 711 C CA . GLY A 1 93 ? 10.937 12.983 -3.738 1.00 88.44 93 GLY A CA 1
ATOM 712 C C . GLY A 1 93 ? 12.121 12.321 -3.038 1.00 88.44 93 GLY A C 1
ATOM 713 O O . GLY A 1 93 ? 13.264 12.627 -3.364 1.00 88.44 93 GLY A O 1
ATOM 714 N N . LEU A 1 94 ? 11.862 11.348 -2.157 1.00 88.19 94 LEU A N 1
ATOM 715 C CA . LEU A 1 94 ? 12.914 10.558 -1.509 1.00 88.19 94 LEU A CA 1
ATOM 716 C C . LEU A 1 94 ? 13.789 9.838 -2.543 1.00 88.19 94 LEU A C 1
ATOM 718 O O . LEU A 1 94 ? 15.010 9.885 -2.461 1.00 88.19 94 LEU A O 1
ATOM 722 N N . THR A 1 95 ? 13.170 9.187 -3.531 1.00 88.06 95 THR A N 1
ATOM 723 C CA . THR A 1 95 ? 13.899 8.474 -4.591 1.00 88.06 95 THR A CA 1
ATOM 724 C C . THR A 1 95 ? 14.764 9.423 -5.419 1.00 88.06 95 THR A C 1
ATOM 726 O O . THR A 1 95 ? 15.907 9.098 -5.727 1.00 88.06 95 THR A O 1
ATOM 729 N N . GLY A 1 96 ? 14.237 10.603 -5.752 1.00 86.69 96 GLY A N 1
ATOM 730 C CA . GLY A 1 96 ? 14.959 11.647 -6.471 1.00 86.69 96 GLY A CA 1
ATOM 731 C C . GLY A 1 96 ? 16.193 12.106 -5.704 1.00 86.69 96 GLY A C 1
ATOM 732 O O . GLY A 1 96 ? 17.283 12.085 -6.266 1.00 86.69 96 GLY A O 1
ATOM 733 N N . LEU A 1 97 ? 16.031 12.413 -4.413 1.00 85.31 97 LEU A N 1
ATOM 734 C CA . LEU A 1 97 ? 17.140 12.785 -3.532 1.00 85.31 97 LEU A CA 1
ATOM 735 C C . LEU A 1 97 ? 18.175 11.661 -3.403 1.00 85.31 97 LEU A C 1
ATOM 737 O O . LEU A 1 97 ? 19.369 11.918 -3.472 1.00 85.31 97 LEU A O 1
ATOM 741 N N . LEU A 1 98 ? 17.748 10.401 -3.286 1.00 84.75 98 LEU A N 1
ATOM 742 C CA . LEU A 1 98 ? 18.671 9.263 -3.230 1.00 84.75 98 LEU A CA 1
ATOM 743 C C . LEU A 1 98 ? 19.450 9.055 -4.533 1.00 84.75 98 LEU A C 1
ATOM 745 O O . LEU A 1 98 ? 20.614 8.667 -4.478 1.00 84.75 98 LEU A O 1
ATOM 749 N N . LEU A 1 99 ? 18.833 9.296 -5.691 1.00 83.31 99 LEU A N 1
ATOM 750 C CA . LEU A 1 99 ? 19.510 9.207 -6.987 1.00 83.31 99 LEU A CA 1
ATOM 751 C C . LEU A 1 99 ? 20.493 10.361 -7.209 1.00 83.31 99 LEU A C 1
ATOM 753 O O . LEU A 1 99 ? 21.516 10.151 -7.857 1.00 83.31 99 LEU A O 1
ATOM 757 N N . SER A 1 100 ? 20.191 11.561 -6.703 1.00 81.06 100 SER A N 1
ATOM 758 C CA . SER A 1 100 ? 21.044 12.741 -6.881 1.00 81.06 100 SER A CA 1
ATOM 759 C C . SER A 1 100 ? 22.142 12.873 -5.827 1.00 81.06 100 SER A C 1
ATOM 761 O O . SER A 1 100 ? 23.254 13.270 -6.162 1.00 81.06 100 SER A O 1
ATOM 763 N N . GLU A 1 101 ? 21.837 12.571 -4.566 1.00 78.75 101 GLU A N 1
ATOM 764 C CA . GLU A 1 101 ? 22.725 12.810 -3.420 1.00 78.75 101 GLU A CA 1
ATOM 765 C C . GLU A 1 101 ? 23.281 11.521 -2.808 1.00 78.75 101 GLU A C 1
ATOM 767 O O . GLU A 1 101 ? 24.299 11.570 -2.129 1.00 78.75 101 GLU A O 1
ATOM 772 N N . GLY A 1 102 ? 22.672 10.360 -3.068 1.00 73.56 102 GLY A N 1
ATOM 773 C CA . GLY A 1 102 ? 23.089 9.090 -2.475 1.00 73.56 102 GLY A CA 1
ATOM 774 C C . GLY A 1 102 ? 22.630 8.896 -1.022 1.00 73.56 102 GLY A C 1
ATOM 775 O O . GLY A 1 102 ? 22.197 9.811 -0.322 1.00 73.56 102 GLY A O 1
ATOM 776 N N . LEU A 1 103 ? 22.696 7.644 -0.552 1.00 74.06 103 LEU A N 1
ATOM 777 C CA . LEU A 1 103 ? 22.335 7.288 0.828 1.00 74.06 103 LEU A CA 1
ATOM 778 C C . LEU A 1 103 ? 23.470 7.625 1.814 1.00 74.06 103 LEU A C 1
ATOM 780 O O . LEU A 1 103 ? 23.226 8.142 2.900 1.00 74.06 103 LEU A O 1
ATOM 784 N N . LEU A 1 104 ? 24.712 7.329 1.421 1.00 67.88 104 LEU A N 1
ATOM 785 C CA . LEU A 1 104 ? 25.942 7.585 2.171 1.00 67.88 104 LEU A CA 1
ATOM 786 C C . LEU A 1 104 ? 26.881 8.418 1.294 1.00 67.88 104 LEU A C 1
ATOM 788 O O . LEU A 1 104 ? 27.042 8.103 0.115 1.00 67.88 104 LEU A O 1
ATOM 792 N N . GLY A 1 105 ? 27.527 9.428 1.881 1.00 62.72 105 GLY A N 1
ATOM 793 C CA . GLY A 1 105 ? 28.544 10.217 1.187 1.00 62.72 105 GLY A CA 1
ATOM 794 C C . GLY A 1 105 ? 29.738 9.344 0.804 1.00 62.72 105 GLY A C 1
ATOM 795 O O . GLY A 1 105 ? 30.288 8.628 1.640 1.00 62.72 105 GLY A O 1
ATOM 796 N N . ASN A 1 106 ? 30.140 9.392 -0.463 1.00 64.25 106 ASN A N 1
ATOM 797 C CA . ASN A 1 106 ? 31.199 8.552 -1.033 1.00 64.25 106 ASN A CA 1
ATOM 798 C C . ASN A 1 106 ? 32.586 9.228 -1.036 1.00 64.25 106 ASN A C 1
ATOM 800 O O . ASN A 1 106 ? 33.479 8.797 -1.759 1.00 64.25 106 ASN A O 1
ATOM 804 N N . GLY A 1 107 ? 32.777 10.287 -0.243 1.00 63.72 107 GLY A N 1
ATOM 805 C CA . GLY A 1 107 ? 34.037 11.035 -0.147 1.00 63.72 107 GLY A CA 1
ATOM 806 C C . GLY A 1 107 ? 34.284 12.039 -1.280 1.00 63.72 107 GLY A C 1
ATOM 807 O O . GLY A 1 107 ? 35.038 12.984 -1.070 1.00 63.72 107 GLY A O 1
ATOM 808 N N . GLU A 1 108 ? 33.617 11.897 -2.432 1.00 65.88 108 GLU A N 1
ATOM 809 C CA . GLU A 1 108 ? 33.641 12.881 -3.529 1.00 65.88 108 GLU A CA 1
ATOM 810 C C . GLU A 1 108 ? 32.448 13.847 -3.476 1.00 65.88 108 GLU A C 1
ATOM 812 O O . GLU A 1 108 ? 32.591 15.029 -3.785 1.00 65.88 108 GLU A O 1
ATOM 817 N N . HIS A 1 109 ? 31.284 13.376 -3.020 1.00 59.88 109 HIS A N 1
ATOM 818 C CA . HIS A 1 109 ? 30.096 14.196 -2.794 1.00 59.88 109 HIS A CA 1
ATOM 819 C C . HIS A 1 109 ? 29.775 14.240 -1.293 1.00 59.88 109 HIS A C 1
ATOM 821 O O . HIS A 1 109 ? 29.538 13.207 -0.661 1.00 59.88 109 HIS A O 1
ATOM 827 N N . ALA A 1 110 ? 29.751 15.445 -0.709 1.00 58.34 110 ALA A N 1
ATOM 828 C CA . ALA A 1 110 ? 29.236 15.688 0.641 1.00 58.34 110 ALA A CA 1
ATOM 829 C C . ALA A 1 110 ? 27.699 15.653 0.609 1.00 58.34 110 ALA A C 1
ATOM 831 O O . ALA A 1 110 ? 27.034 16.677 0.709 1.00 58.34 110 ALA A O 1
ATOM 832 N N . GLY A 1 111 ? 27.139 14.474 0.374 1.00 59.75 111 GLY A N 1
ATOM 833 C CA . GLY A 1 111 ? 25.706 14.260 0.245 1.00 59.75 111 GLY A CA 1
ATOM 834 C C . GLY A 1 111 ? 25.403 12.864 0.740 1.00 59.75 111 GLY A C 1
ATOM 835 O O . GLY A 1 111 ? 25.923 11.880 0.233 1.00 59.75 111 GLY A O 1
ATOM 836 N N . GLY A 1 112 ? 24.652 12.779 1.818 1.00 61.22 112 GLY A N 1
ATOM 837 C CA . GLY A 1 112 ? 24.181 11.518 2.346 1.00 61.22 112 GLY A CA 1
ATOM 838 C C . GLY A 1 112 ? 23.001 11.848 3.222 1.00 61.22 112 GLY A C 1
ATOM 839 O O . GLY A 1 112 ? 23.161 12.548 4.221 1.00 61.22 112 GLY A O 1
ATOM 840 N N . MET A 1 113 ? 21.819 11.353 2.864 1.00 64.25 113 MET A N 1
ATOM 841 C CA . MET A 1 113 ? 20.586 11.608 3.623 1.00 64.25 113 MET A CA 1
ATOM 842 C C . MET A 1 113 ? 20.615 11.049 5.062 1.00 64.25 113 MET A C 1
ATOM 844 O O . MET A 1 113 ? 19.642 11.174 5.794 1.00 64.25 113 MET A O 1
ATOM 848 N N . VAL A 1 114 ? 21.731 10.433 5.470 1.00 62.53 114 VAL A N 1
ATOM 849 C CA . VAL A 1 114 ? 22.058 9.993 6.835 1.00 62.53 114 VAL A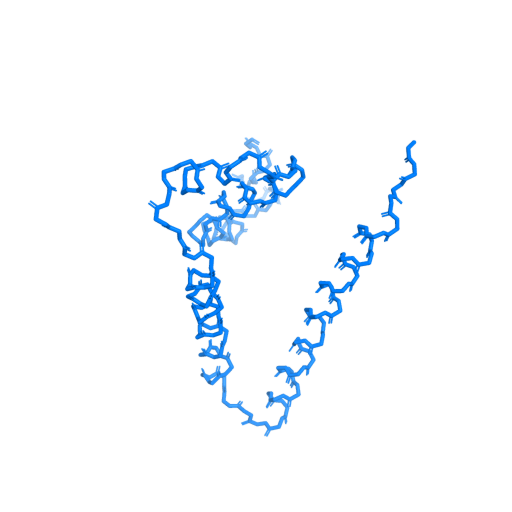 CA 1
ATOM 850 C C . VAL A 1 114 ? 22.535 11.149 7.737 1.00 62.53 114 VAL A C 1
ATOM 852 O O . VAL A 1 114 ? 22.639 10.966 8.945 1.00 62.53 114 VAL A O 1
ATOM 855 N N . TYR A 1 115 ? 22.792 12.344 7.192 1.00 51.25 115 TYR A N 1
ATOM 856 C CA . TYR A 1 115 ? 23.094 13.545 7.988 1.00 51.25 115 TYR A CA 1
ATOM 857 C C . TYR A 1 115 ? 21.852 14.369 8.390 1.00 51.25 115 TYR A C 1
ATOM 859 O O . TYR A 1 115 ? 22.009 15.498 8.858 1.00 51.25 115 TYR A O 1
ATOM 867 N N . VAL A 1 116 ? 20.642 13.817 8.227 1.00 50.09 116 VAL A N 1
ATOM 868 C CA . VAL A 1 116 ? 19.390 14.354 8.796 1.00 50.09 116 VAL A CA 1
ATOM 869 C C . VAL A 1 116 ? 18.987 13.553 10.027 1.00 50.09 116 VAL A C 1
ATOM 871 O O . VAL A 1 116 ? 19.030 12.305 9.952 1.00 50.09 116 VAL A O 1
#

Radius of gyration: 20.31 Å; chains: 1; bounding box: 59×33×50 Å

pLDDT: mean 86.33, std 12.14, range [50.03, 97.56]

Foldseek 3Di:
DDDDVVVVVVVVVVVVVVVVVVVVLVVCVVVPNDPVVSVVCVVVVVVVVVVVVCVVQDDPDPCCVPCVVVPDDPVVVVVVVVVVVDDPCVVVVVVVLCVVQNQDDPVVGPGHPVVD